Protein AF-A0A7W3X4B3-F1 (afdb_monomer_lite)

Sequence (75 aa):
MANYKPDLSCQSKFIPINFSEQILPGTFEYALCYIIENKLDLSGFDAWYHNDKTGAAAYSPAVMLKIILLGYAHQ

Secondary structure (DSSP, 8-state):
---PPP--TT--------HHHHS-TTSHHHHHHHHHHHT---HHHHTT---SSSSPPPPPHHHHHHHHHHHHHT-

Radius of gyration: 18.04 Å; chains: 1; bounding box: 35×43×38 Å

Structure (mmCIF, N/CA/C/O backbone):
data_AF-A0A7W3X4B3-F1
#
_entry.id   AF-A0A7W3X4B3-F1
#
loop_
_atom_site.group_PDB
_atom_site.id
_atom_site.type_symbol
_atom_site.label_atom_id
_atom_site.label_alt_id
_atom_site.label_comp_id
_atom_site.label_asym_id
_atom_site.label_entity_id
_atom_site.label_seq_id
_atom_site.pdbx_PDB_ins_code
_atom_site.Cartn_x
_atom_site.Cartn_y
_atom_site.Cartn_z
_atom_site.occupancy
_atom_site.B_iso_or_equiv
_atom_site.auth_seq_id
_atom_site.auth_comp_id
_atom_site.auth_asym_id
_atom_site.auth_atom_id
_atom_site.pdbx_PDB_model_num
ATOM 1 N N . MET A 1 1 ? 16.039 35.423 7.725 1.00 43.91 1 MET A N 1
ATOM 2 C CA . MET A 1 1 ? 16.681 34.089 7.669 1.00 43.91 1 MET A CA 1
ATOM 3 C C . MET A 1 1 ? 15.580 33.046 7.593 1.00 43.91 1 MET A C 1
ATOM 5 O O . MET A 1 1 ? 14.561 33.241 8.243 1.00 43.91 1 MET A O 1
ATOM 9 N N . ALA A 1 2 ? 15.729 32.017 6.757 1.00 45.66 2 ALA A N 1
ATOM 10 C CA . ALA A 1 2 ? 14.706 30.984 6.606 1.00 45.66 2 ALA A CA 1
ATOM 11 C C . ALA A 1 2 ? 14.579 30.149 7.892 1.00 45.66 2 ALA A C 1
ATOM 13 O O . ALA A 1 2 ? 15.581 29.853 8.543 1.00 45.66 2 ALA A O 1
ATOM 14 N N . ASN A 1 3 ? 13.346 29.804 8.260 1.00 58.06 3 ASN A N 1
ATOM 15 C CA . ASN A 1 3 ? 13.047 28.979 9.426 1.00 58.06 3 ASN A CA 1
ATOM 16 C C . ASN A 1 3 ? 13.234 27.502 9.052 1.00 58.06 3 ASN A C 1
ATOM 18 O O . ASN A 1 3 ? 12.339 26.884 8.474 1.00 58.06 3 ASN A O 1
ATOM 22 N N . TYR A 1 4 ? 14.428 26.969 9.301 1.00 68.69 4 TYR A N 1
ATOM 23 C CA . TYR A 1 4 ? 14.737 25.569 9.028 1.00 68.69 4 TYR A CA 1
ATOM 24 C C . TYR A 1 4 ? 14.158 24.667 10.117 1.00 68.69 4 TYR A C 1
ATOM 26 O O . TYR A 1 4 ? 14.126 25.027 11.293 1.00 68.69 4 TYR A O 1
ATOM 34 N N . LYS A 1 5 ? 13.711 23.473 9.719 1.00 55.69 5 LYS A N 1
ATOM 35 C CA . LYS A 1 5 ? 13.293 22.447 10.678 1.00 55.69 5 LYS A CA 1
ATOM 36 C C . LYS A 1 5 ? 14.472 22.095 11.600 1.00 55.69 5 LYS A C 1
ATOM 38 O O . LYS A 1 5 ? 15.603 22.047 11.115 1.00 55.69 5 LYS A O 1
ATOM 43 N N . PRO A 1 6 ? 14.220 21.855 12.898 1.00 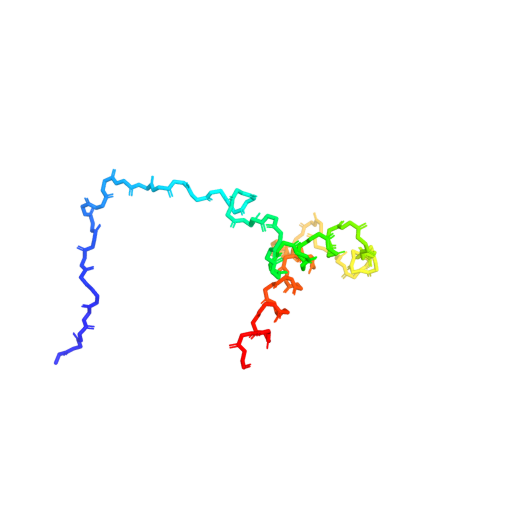70.19 6 PRO A N 1
ATOM 44 C CA . PRO A 1 6 ? 15.272 21.505 13.843 1.00 70.19 6 PRO A CA 1
ATOM 45 C C . PRO A 1 6 ? 15.971 20.206 13.428 1.00 70.19 6 PRO A C 1
ATOM 47 O O . PRO A 1 6 ? 15.324 19.261 12.974 1.00 70.19 6 PRO A O 1
ATOM 50 N N . ASP A 1 7 ? 17.292 20.184 13.591 1.00 68.31 7 ASP A N 1
ATOM 51 C CA . ASP A 1 7 ? 18.132 19.017 13.337 1.00 68.31 7 ASP A CA 1
ATOM 52 C C . ASP A 1 7 ? 17.838 17.925 14.379 1.00 68.31 7 ASP A C 1
ATOM 54 O O . ASP A 1 7 ? 18.088 18.089 15.572 1.00 68.31 7 ASP A O 1
ATOM 58 N N . LEU A 1 8 ? 17.251 16.818 13.923 1.00 69.31 8 LEU A N 1
ATOM 59 C CA . LEU A 1 8 ? 16.877 15.653 14.735 1.00 69.31 8 LEU A CA 1
ATOM 60 C C . LEU A 1 8 ? 17.960 14.559 14.682 1.00 69.31 8 LEU A C 1
ATOM 62 O O . LEU A 1 8 ? 17.668 13.381 14.874 1.00 69.31 8 LEU A O 1
ATOM 66 N N . SER A 1 9 ? 19.216 14.934 14.432 1.00 69.25 9 SER A N 1
ATOM 67 C CA . SER A 1 9 ? 20.365 14.026 14.288 1.00 69.25 9 SER A CA 1
ATOM 68 C C . SER A 1 9 ? 20.595 13.087 15.486 1.00 69.25 9 SER A C 1
ATOM 70 O O . SER A 1 9 ? 21.199 12.028 15.332 1.00 69.25 9 SER A O 1
ATOM 72 N N . CYS A 1 10 ? 20.046 13.412 16.661 1.00 65.88 10 CYS A N 1
ATOM 73 C CA . CYS A 1 10 ? 20.088 12.586 17.874 1.00 65.88 10 CYS A CA 1
ATOM 74 C C . CYS A 1 10 ? 18.893 11.615 18.033 1.00 65.88 10 CYS A C 1
ATOM 76 O O . CYS A 1 10 ? 18.697 11.063 19.120 1.00 65.88 10 CYS A O 1
ATOM 78 N N . GLN A 1 11 ? 18.052 11.421 17.010 1.00 66.06 11 GLN A N 1
ATOM 79 C CA . GLN A 1 11 ? 16.873 10.553 17.097 1.00 66.06 11 GLN A CA 1
ATOM 80 C C . GLN A 1 11 ? 17.278 9.071 17.206 1.00 66.06 11 GLN A C 1
ATOM 82 O O . GLN A 1 11 ? 17.566 8.397 16.223 1.00 66.06 11 GLN A O 1
ATOM 87 N N . SER A 1 12 ? 17.285 8.554 18.435 1.00 66.94 12 SER A N 1
ATOM 88 C CA . SER A 1 12 ? 17.792 7.219 18.784 1.00 66.94 12 SER A CA 1
ATOM 89 C C . SER A 1 12 ? 16.759 6.088 18.710 1.00 66.94 12 SER A C 1
ATOM 91 O O . SER A 1 12 ? 17.086 4.939 19.004 1.00 66.94 12 SER A O 1
ATOM 93 N N . LYS A 1 13 ? 15.506 6.378 18.335 1.00 65.50 13 LYS A N 1
ATOM 94 C CA . LYS A 1 13 ? 14.431 5.378 18.249 1.00 65.50 13 LYS A CA 1
ATOM 95 C C . LYS A 1 13 ? 13.617 5.549 16.973 1.00 65.50 13 LYS A C 1
ATOM 97 O O . LYS A 1 13 ? 12.860 6.507 16.837 1.00 65.50 13 LYS A O 1
ATOM 102 N N . PHE A 1 14 ? 13.736 4.569 16.085 1.00 73.25 14 PHE A N 1
ATOM 103 C CA . PHE A 1 14 ? 12.743 4.301 15.054 1.00 73.25 14 PHE A CA 1
ATOM 104 C C . PHE A 1 14 ? 11.678 3.384 15.650 1.00 73.25 14 PHE A C 1
ATOM 106 O O . PHE A 1 14 ? 11.994 2.289 16.110 1.00 73.25 14 PHE A O 1
ATOM 113 N N . ILE A 1 15 ? 10.426 3.836 15.664 1.00 76.25 15 ILE A N 1
ATOM 114 C CA . ILE A 1 15 ? 9.294 2.956 15.953 1.00 76.25 15 ILE A CA 1
ATOM 115 C C . ILE A 1 15 ? 8.916 2.314 14.617 1.00 76.25 15 ILE A C 1
ATOM 117 O O . ILE A 1 15 ? 8.506 3.046 13.712 1.00 76.25 15 ILE A O 1
ATOM 121 N N . PRO A 1 16 ? 9.085 0.993 14.447 1.00 76.38 16 PRO A N 1
ATOM 122 C CA . PRO A 1 16 ? 8.604 0.331 13.250 1.00 76.38 16 PRO A CA 1
ATOM 123 C C . PRO A 1 16 ? 7.081 0.435 13.238 1.00 76.38 16 PRO A C 1
ATOM 125 O O . PRO A 1 16 ? 6.403 0.006 14.169 1.00 76.38 16 PRO A O 1
ATOM 128 N N . ILE A 1 17 ? 6.553 1.053 12.190 1.00 75.69 17 ILE A N 1
ATOM 129 C CA . ILE A 1 17 ? 5.120 1.156 11.969 1.00 75.69 17 ILE A CA 1
ATOM 130 C C . ILE A 1 17 ? 4.727 0.025 11.021 1.00 75.69 17 ILE A C 1
ATOM 132 O O . ILE A 1 17 ? 5.108 0.036 9.851 1.00 75.69 17 ILE A O 1
ATOM 136 N N . ASN A 1 18 ? 3.977 -0.957 11.527 1.00 81.31 18 ASN A N 1
ATOM 137 C CA . ASN A 1 18 ? 3.380 -1.991 10.690 1.00 81.31 18 ASN A CA 1
ATOM 138 C C . ASN A 1 18 ? 2.012 -1.514 10.201 1.00 81.31 18 ASN A C 1
ATOM 140 O O . ASN A 1 18 ? 1.036 -1.522 10.945 1.00 81.31 18 ASN A O 1
ATOM 144 N N . PHE A 1 19 ? 1.942 -1.115 8.934 1.00 73.62 19 PHE A N 1
ATOM 145 C CA . PHE A 1 19 ? 0.710 -0.626 8.317 1.00 73.62 19 PHE A CA 1
ATOM 146 C C . PHE A 1 19 ? -0.453 -1.623 8.435 1.00 73.62 19 PHE A C 1
ATOM 148 O O . PHE A 1 19 ? -1.583 -1.227 8.707 1.00 73.62 19 PHE A O 1
ATOM 155 N N . SER A 1 20 ? -0.170 -2.923 8.311 1.00 74.69 20 SER A N 1
ATOM 156 C CA . SER A 1 20 ? -1.188 -3.979 8.398 1.00 74.69 20 SER A CA 1
ATOM 157 C C . SER A 1 20 ? -1.834 -4.060 9.785 1.00 74.69 20 SER A C 1
ATOM 159 O O . SER A 1 20 ? -2.979 -4.479 9.903 1.00 74.69 20 SER A O 1
ATOM 161 N N . GLU A 1 21 ? -1.114 -3.643 10.829 1.00 80.62 21 GLU A N 1
ATOM 162 C CA . GLU A 1 21 ? -1.612 -3.590 12.211 1.00 80.62 21 GLU A CA 1
ATOM 163 C C . GLU A 1 21 ? -2.292 -2.253 12.545 1.00 80.62 21 GLU A C 1
ATOM 165 O O . GLU A 1 21 ? -2.986 -2.150 13.553 1.00 80.62 21 GLU A O 1
ATOM 170 N N . GLN A 1 22 ? -2.115 -1.223 11.710 1.00 81.44 22 GLN A N 1
ATOM 171 C CA . GLN A 1 22 ? -2.740 0.091 11.899 1.00 81.44 22 GLN A CA 1
ATOM 172 C C . GLN A 1 22 ? -4.134 0.193 11.285 1.00 81.44 22 GLN A C 1
ATOM 174 O O . GLN A 1 22 ? -4.922 1.048 11.691 1.00 81.44 22 GLN A O 1
ATOM 179 N N . ILE A 1 23 ? -4.446 -0.660 10.312 1.00 85.56 23 ILE A N 1
ATOM 180 C CA . ILE A 1 23 ? -5.761 -0.695 9.685 1.00 85.56 23 ILE A CA 1
ATOM 181 C C . ILE A 1 23 ? -6.680 -1.594 10.511 1.00 85.56 23 ILE A C 1
ATOM 183 O O . ILE A 1 23 ? -6.645 -2.820 10.412 1.00 85.56 23 ILE A O 1
ATOM 187 N N . LEU A 1 24 ? -7.510 -0.967 11.341 1.00 89.25 24 LEU A N 1
ATOM 188 C CA . LEU A 1 24 ? -8.378 -1.669 12.280 1.00 89.25 24 LEU A CA 1
ATOM 189 C C . LEU A 1 24 ? -9.710 -2.083 11.632 1.00 89.25 24 LEU A C 1
ATOM 191 O O . LEU A 1 24 ? -10.319 -1.284 10.921 1.00 89.25 24 LEU A O 1
ATOM 195 N N . PRO A 1 25 ? -10.225 -3.296 11.908 1.00 90.19 25 PRO A N 1
ATOM 196 C CA . PRO A 1 25 ? -11.552 -3.699 11.457 1.00 90.19 25 PRO A CA 1
ATOM 197 C C . PRO A 1 25 ? -12.638 -2.706 11.880 1.00 90.19 25 PRO A C 1
ATOM 199 O O . PRO A 1 25 ? -12.624 -2.182 12.992 1.00 90.19 25 PRO A O 1
ATOM 202 N N . GLY A 1 26 ? -13.610 -2.481 10.996 1.00 89.94 26 GLY A N 1
ATOM 203 C CA . GLY A 1 26 ? -14.718 -1.553 11.241 1.00 89.94 26 GLY A CA 1
ATOM 204 C C . GLY A 1 26 ? -14.429 -0.098 10.866 1.00 89.94 26 GLY A C 1
ATOM 205 O O . GLY A 1 26 ? -15.340 0.723 10.955 1.00 89.94 26 GLY A O 1
ATOM 206 N N . THR A 1 27 ? -13.218 0.228 10.403 1.00 92.19 27 THR A N 1
ATOM 207 C CA . THR A 1 27 ? -12.930 1.541 9.815 1.00 92.19 27 THR A CA 1
ATOM 208 C C . THR A 1 27 ? -13.117 1.545 8.297 1.00 92.19 27 THR A C 1
ATOM 210 O O . THR A 1 27 ? -13.179 0.498 7.640 1.00 92.19 27 THR A O 1
ATOM 213 N N . PHE A 1 28 ? -13.208 2.745 7.724 1.00 92.00 28 PHE A N 1
ATOM 214 C CA . PHE A 1 28 ? -13.289 2.922 6.277 1.00 92.00 28 PHE A CA 1
ATOM 215 C C . PHE A 1 28 ? -12.020 2.418 5.575 1.00 92.00 28 PHE A C 1
ATOM 217 O O . PHE A 1 28 ? -12.105 1.728 4.562 1.00 92.00 28 PHE A O 1
ATOM 224 N N . GLU A 1 29 ? -10.847 2.695 6.143 1.00 91.62 29 GLU A N 1
ATOM 225 C CA . GLU A 1 29 ? -9.538 2.289 5.625 1.00 91.62 29 GLU A CA 1
ATOM 226 C C . GLU A 1 29 ? -9.425 0.766 5.525 1.00 91.62 29 GLU A C 1
ATOM 228 O O . GLU A 1 29 ? -8.871 0.248 4.551 1.00 91.62 29 GLU A O 1
ATOM 233 N N . TYR A 1 30 ? -10.002 0.047 6.495 1.00 92.88 30 TYR A N 1
ATOM 234 C CA . TYR A 1 30 ? -10.079 -1.410 6.471 1.00 92.88 30 TYR A CA 1
ATOM 235 C C . TYR A 1 30 ? -10.958 -1.913 5.338 1.00 92.88 30 TYR A C 1
ATOM 237 O O . TYR A 1 30 ? -10.530 -2.773 4.567 1.00 92.88 30 TYR A O 1
ATOM 245 N N . ALA A 1 31 ? -12.162 -1.357 5.194 1.00 93.94 31 ALA A N 1
ATOM 246 C CA . ALA A 1 31 ? -13.059 -1.731 4.107 1.00 93.94 31 ALA A CA 1
ATOM 247 C C . ALA A 1 31 ? -12.421 -1.454 2.735 1.00 93.94 31 ALA A C 1
ATOM 249 O O . ALA A 1 31 ? -12.444 -2.317 1.856 1.00 93.94 31 ALA A O 1
ATOM 250 N N . LEU A 1 32 ? -11.790 -0.289 2.576 1.00 93.75 32 LEU A N 1
ATOM 251 C CA . LEU A 1 32 ? -11.086 0.105 1.361 1.00 93.75 32 LEU A CA 1
ATOM 252 C C . LEU A 1 32 ? -9.951 -0.870 1.022 1.00 93.75 32 LEU A C 1
ATOM 254 O O . LEU A 1 32 ? -9.885 -1.369 -0.102 1.00 93.75 32 LEU A O 1
ATOM 258 N N . CYS A 1 33 ? -9.080 -1.179 1.987 1.00 92.69 33 CYS A N 1
ATOM 259 C CA . CYS A 1 33 ? -7.982 -2.118 1.765 1.00 92.69 33 CYS A CA 1
ATOM 260 C C . CYS A 1 33 ? -8.488 -3.521 1.442 1.00 92.69 33 CYS A C 1
ATOM 262 O O . CYS A 1 33 ? -8.008 -4.128 0.486 1.00 92.69 33 CYS A O 1
ATOM 264 N N . TYR A 1 34 ? -9.493 -4.003 2.176 1.00 93.06 34 TYR A N 1
ATOM 265 C CA . TYR A 1 34 ? -10.072 -5.320 1.949 1.00 93.06 34 TYR A CA 1
ATOM 266 C C . TYR A 1 34 ? -10.658 -5.453 0.539 1.00 93.06 34 TYR A C 1
ATOM 268 O O . TYR A 1 34 ? -10.407 -6.453 -0.133 1.00 93.06 34 TYR A O 1
ATOM 276 N N . ILE A 1 35 ? -11.403 -4.448 0.068 1.00 94.44 35 ILE A N 1
ATOM 277 C CA . ILE A 1 35 ? -12.002 -4.449 -1.273 1.00 94.44 35 ILE A CA 1
ATOM 278 C C . ILE A 1 35 ? -10.916 -4.459 -2.351 1.00 94.44 35 ILE A C 1
ATOM 280 O O . ILE A 1 35 ? -10.973 -5.287 -3.258 1.00 94.44 35 ILE A O 1
ATOM 284 N N . ILE A 1 36 ? -9.919 -3.579 -2.242 1.00 93.38 36 ILE A N 1
ATOM 285 C CA . ILE A 1 36 ? -8.856 -3.463 -3.249 1.00 93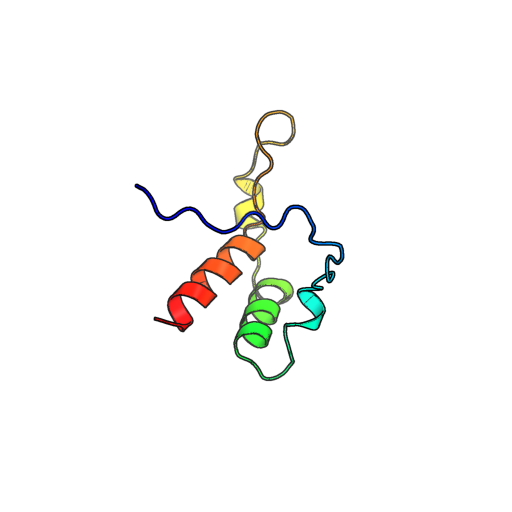.38 36 ILE A CA 1
ATOM 286 C C . ILE A 1 36 ? -8.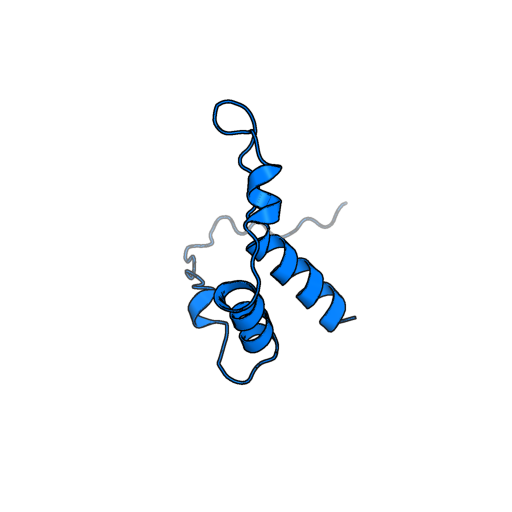019 -4.743 -3.330 1.00 93.38 36 ILE A C 1
ATOM 288 O O . ILE A 1 36 ? -7.641 -5.145 -4.423 1.00 93.38 36 ILE A O 1
ATOM 292 N N . GLU A 1 37 ? -7.739 -5.392 -2.200 1.00 90.62 37 GLU A N 1
ATOM 293 C CA . GLU A 1 37 ? -6.904 -6.599 -2.176 1.00 90.62 37 GLU A CA 1
ATOM 294 C C . GLU A 1 37 ? -7.660 -7.883 -2.518 1.00 90.62 37 GLU A C 1
ATOM 296 O O . GLU A 1 37 ? -7.085 -8.785 -3.118 1.00 90.62 37 GLU A O 1
ATOM 301 N N . ASN A 1 38 ? -8.929 -8.001 -2.112 1.00 92.31 38 ASN A N 1
ATOM 302 C CA . ASN A 1 38 ? -9.636 -9.287 -2.130 1.00 92.31 38 ASN A CA 1
ATOM 303 C C . ASN A 1 38 ? -10.828 -9.328 -3.086 1.00 92.31 38 ASN A C 1
ATOM 305 O O . ASN A 1 38 ? -11.394 -10.402 -3.299 1.00 92.31 38 ASN A O 1
ATOM 309 N N . LYS A 1 39 ? -11.287 -8.177 -3.588 1.00 93.81 39 LYS A N 1
ATOM 310 C CA . LYS A 1 39 ? -12.528 -8.077 -4.373 1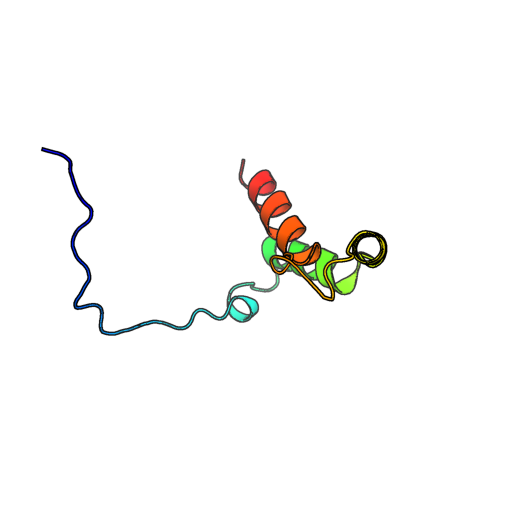.00 93.81 39 LYS A CA 1
ATOM 311 C C . LYS A 1 39 ? -12.335 -7.455 -5.747 1.00 93.81 39 LYS A C 1
ATOM 313 O O . LYS A 1 39 ? -13.242 -7.571 -6.566 1.00 93.81 39 LYS A O 1
ATOM 318 N N . LEU A 1 40 ? -11.199 -6.812 -6.000 1.00 92.50 40 LEU A N 1
ATOM 319 C CA . LEU A 1 40 ? -10.934 -6.114 -7.249 1.00 92.50 40 LEU A CA 1
ATOM 320 C C . LEU A 1 40 ? -9.854 -6.852 -8.043 1.00 92.50 40 LEU A C 1
ATOM 322 O O . LEU A 1 40 ? -8.770 -7.112 -7.529 1.00 92.50 40 LEU A O 1
ATOM 326 N N . ASP A 1 41 ? -10.161 -7.201 -9.292 1.00 91.50 41 ASP A N 1
ATOM 327 C CA . ASP A 1 41 ? -9.178 -7.785 -10.203 1.00 91.50 41 ASP A CA 1
ATOM 328 C C . ASP A 1 41 ? -8.326 -6.669 -10.818 1.00 91.50 41 ASP A C 1
ATOM 330 O O . ASP A 1 41 ? -8.830 -5.797 -11.528 1.00 91.50 41 ASP A O 1
ATOM 334 N N . LEU A 1 42 ? -7.032 -6.690 -10.507 1.00 88.69 42 LEU A N 1
ATOM 335 C CA . LEU A 1 42 ? -6.049 -5.709 -10.963 1.00 88.69 42 LEU A CA 1
ATOM 336 C C . LEU A 1 42 ? -5.123 -6.255 -12.054 1.00 88.69 42 LEU A C 1
ATOM 338 O O . LEU A 1 42 ? -4.274 -5.511 -12.541 1.00 88.69 42 LEU A O 1
ATOM 342 N N . SER A 1 43 ? -5.309 -7.505 -12.484 1.00 85.31 43 SER A N 1
ATOM 343 C CA . SER A 1 43 ? -4.446 -8.164 -13.474 1.00 85.31 43 SER A CA 1
ATOM 344 C C . SER A 1 43 ? -4.409 -7.434 -14.824 1.00 85.31 43 SER A C 1
ATOM 346 O O . SER A 1 43 ? -3.411 -7.473 -15.543 1.00 85.31 43 SER A O 1
ATOM 348 N N . GLY A 1 44 ? -5.463 -6.676 -15.145 1.00 84.38 44 GLY A N 1
ATOM 349 C CA . GLY A 1 44 ? -5.496 -5.799 -16.315 1.00 84.38 44 GLY A CA 1
ATOM 350 C C . GLY A 1 44 ? -4.407 -4.719 -16.315 1.00 84.38 44 GLY A C 1
ATOM 351 O O . GLY A 1 44 ? -3.942 -4.340 -17.387 1.00 84.38 44 GLY A O 1
ATOM 352 N N . PHE A 1 45 ? -3.963 -4.249 -15.143 1.00 83.12 45 PHE A N 1
ATOM 353 C CA . PHE A 1 45 ? -2.857 -3.292 -15.036 1.00 83.12 45 PHE A CA 1
ATOM 354 C C . PHE A 1 45 ? -1.499 -3.956 -15.260 1.00 83.12 45 PHE A C 1
ATOM 356 O O . PHE A 1 45 ? -0.606 -3.327 -15.824 1.00 83.12 45 PHE A O 1
ATOM 363 N N . ASP A 1 46 ? -1.346 -5.221 -14.868 1.00 80.12 46 ASP A N 1
ATOM 364 C CA . ASP A 1 46 ? -0.090 -5.957 -15.031 1.00 80.12 46 ASP A CA 1
ATOM 365 C C . ASP A 1 46 ? 0.262 -6.125 -16.513 1.00 80.12 46 ASP A C 1
ATOM 367 O O . ASP A 1 46 ? 1.422 -5.998 -16.893 1.00 80.12 46 ASP A O 1
ATOM 371 N N . ALA A 1 47 ? -0.744 -6.287 -17.379 1.00 78.25 47 ALA A N 1
ATOM 372 C CA . ALA A 1 47 ? -0.553 -6.366 -18.829 1.00 78.25 47 ALA A CA 1
ATOM 373 C C . ALA A 1 47 ? 0.074 -5.097 -19.446 1.00 78.25 47 ALA A C 1
ATOM 375 O O . ALA A 1 47 ? 0.611 -5.147 -20.553 1.00 78.25 47 ALA A O 1
ATOM 376 N N . TRP A 1 48 ? 0.001 -3.960 -18.749 1.00 74.12 48 TRP A N 1
ATOM 377 C CA . TRP A 1 48 ? 0.528 -2.673 -19.209 1.00 74.12 48 TRP A CA 1
ATOM 378 C C . TRP A 1 48 ? 1.944 -2.415 -18.685 1.00 74.12 48 TRP A C 1
ATOM 380 O O . TRP A 1 48 ? 2.633 -1.525 -19.188 1.00 74.12 48 TRP A O 1
ATOM 390 N N . TYR A 1 49 ? 2.400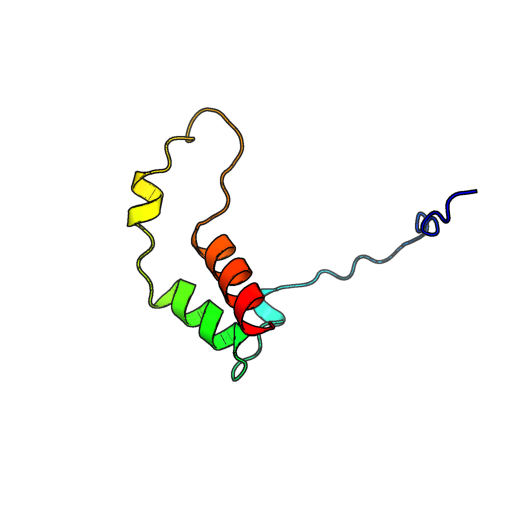 -3.198 -17.705 1.00 71.69 49 TYR A N 1
ATOM 391 C CA . TYR A 1 49 ? 3.761 -3.132 -17.199 1.00 71.69 49 TYR A CA 1
ATOM 392 C C . TYR A 1 49 ? 4.692 -4.007 -18.046 1.00 71.69 49 TYR A C 1
ATOM 394 O O . TYR A 1 49 ? 4.441 -5.181 -18.287 1.00 71.69 49 TYR A O 1
ATOM 402 N N . HIS A 1 50 ? 5.775 -3.398 -18.530 1.00 65.38 50 HIS A N 1
ATOM 403 C CA . HIS A 1 50 ? 6.849 -4.046 -19.293 1.00 65.38 50 HIS A CA 1
ATOM 404 C C . HIS A 1 50 ? 8.205 -3.470 -18.840 1.00 65.38 50 HIS A C 1
ATOM 406 O O . HIS A 1 50 ? 8.993 -2.970 -19.643 1.00 65.38 50 HIS A O 1
ATOM 412 N N . ASN A 1 51 ? 8.464 -3.457 -17.527 1.00 68.81 51 ASN A N 1
ATOM 413 C CA . ASN A 1 51 ? 9.715 -2.943 -16.946 1.00 68.81 51 ASN A CA 1
ATOM 414 C C . ASN A 1 51 ? 10.625 -4.044 -16.369 1.00 68.81 51 ASN A C 1
ATOM 416 O O . ASN A 1 51 ? 11.562 -3.746 -15.633 1.00 68.81 51 ASN A O 1
ATOM 420 N N . ASP A 1 52 ? 10.406 -5.303 -16.754 1.00 66.31 52 ASP A N 1
ATOM 421 C CA . ASP A 1 52 ? 11.054 -6.493 -16.180 1.00 66.31 52 ASP A CA 1
ATOM 422 C C . ASP A 1 52 ? 12.591 -6.497 -16.251 1.00 66.31 52 ASP A C 1
ATOM 424 O O . ASP A 1 52 ? 13.245 -7.247 -15.527 1.00 66.31 52 ASP A O 1
ATOM 428 N N . LYS A 1 53 ? 13.190 -5.714 -17.160 1.00 64.94 53 LYS A N 1
ATOM 429 C CA . LYS A 1 53 ? 14.636 -5.757 -17.448 1.00 64.94 53 LYS A CA 1
ATOM 430 C C . LYS A 1 53 ? 15.348 -4.407 -17.383 1.00 64.94 53 LYS A C 1
ATOM 432 O O . LYS A 1 53 ? 16.577 -4.395 -17.370 1.00 64.94 53 LYS A O 1
ATOM 437 N N . THR A 1 54 ? 14.626 -3.287 -17.330 1.00 66.75 54 THR A N 1
ATOM 438 C CA . THR A 1 54 ? 15.201 -1.932 -17.292 1.00 66.75 54 THR A CA 1
ATOM 439 C C . THR A 1 54 ? 14.221 -0.922 -16.684 1.00 66.75 54 THR A C 1
ATOM 441 O O . THR A 1 54 ? 13.017 -0.990 -16.916 1.00 66.75 54 THR A O 1
ATOM 444 N N . GLY A 1 55 ? 14.751 0.067 -15.954 1.00 67.69 55 GLY A N 1
ATOM 445 C CA . GLY A 1 55 ? 13.986 1.211 -15.442 1.00 67.69 55 GLY A CA 1
ATOM 446 C C . GLY A 1 55 ? 13.733 1.193 -13.932 1.00 67.69 55 GLY A C 1
ATOM 447 O O . GLY A 1 55 ? 14.228 0.335 -13.205 1.00 67.69 55 GLY A O 1
ATOM 448 N N . ALA A 1 56 ? 12.995 2.196 -13.452 1.00 69.06 56 ALA A N 1
ATOM 449 C CA . ALA A 1 56 ? 12.589 2.291 -12.053 1.00 69.06 56 ALA A CA 1
ATOM 450 C C . ALA A 1 56 ? 11.467 1.287 -11.743 1.00 69.06 56 ALA A C 1
ATOM 452 O O . ALA A 1 56 ? 10.583 1.052 -12.573 1.00 69.06 56 ALA A O 1
ATOM 453 N N . ALA A 1 57 ? 11.496 0.717 -10.535 1.00 76.06 57 ALA A N 1
ATOM 454 C CA . ALA A 1 57 ? 10.426 -0.145 -10.054 1.00 76.06 57 ALA A CA 1
ATOM 455 C C . ALA A 1 57 ? 9.100 0.624 -10.044 1.00 76.06 57 ALA A C 1
ATOM 457 O O . ALA A 1 57 ? 9.031 1.775 -9.608 1.00 76.06 57 ALA A O 1
ATOM 458 N N . ALA A 1 58 ? 8.052 -0.023 -10.536 1.00 81.56 58 ALA A N 1
ATOM 459 C CA . ALA A 1 58 ? 6.722 0.547 -10.532 1.00 81.56 58 ALA A CA 1
ATOM 460 C C . ALA A 1 58 ? 6.047 0.337 -9.177 1.00 81.56 58 ALA A C 1
ATOM 462 O O . ALA A 1 58 ? 6.252 -0.679 -8.511 1.00 81.56 58 ALA A O 1
ATOM 463 N N . TYR A 1 59 ? 5.198 1.284 -8.789 1.00 83.62 59 TYR A N 1
ATOM 464 C CA . TYR A 1 59 ? 4.300 1.075 -7.662 1.00 83.62 59 TYR A CA 1
ATOM 465 C C . TYR A 1 59 ? 3.169 0.131 -8.066 1.00 83.62 59 TYR A C 1
ATOM 467 O O . TYR A 1 59 ? 2.593 0.266 -9.146 1.00 83.62 59 TYR A O 1
ATOM 475 N N . SER A 1 60 ? 2.814 -0.790 -7.169 1.00 87.44 60 SER A N 1
ATOM 476 C CA . SER A 1 60 ? 1.656 -1.660 -7.374 1.00 87.44 60 SER A CA 1
ATOM 477 C C . SER A 1 60 ? 0.377 -0.820 -7.550 1.00 87.44 60 SER A C 1
ATOM 479 O O . SER A 1 60 ? 0.128 0.081 -6.735 1.00 87.44 60 SER A O 1
ATOM 481 N N . PRO A 1 61 ? -0.472 -1.133 -8.547 1.00 90.00 61 PRO A N 1
ATOM 482 C CA . PRO A 1 61 ? -1.770 -0.484 -8.736 1.00 90.00 61 PRO A CA 1
ATOM 483 C C . PRO A 1 61 ? -2.639 -0.493 -7.472 1.00 90.00 61 PRO A C 1
ATOM 485 O O . PRO A 1 61 ? -3.291 0.503 -7.159 1.00 90.00 61 PRO A O 1
ATOM 488 N N . ALA A 1 62 ? -2.586 -1.578 -6.691 1.00 91.56 62 ALA A N 1
ATOM 489 C CA . ALA A 1 62 ? -3.326 -1.710 -5.437 1.00 91.56 62 ALA A CA 1
ATOM 490 C C . ALA A 1 62 ? -2.929 -0.635 -4.413 1.00 91.56 62 ALA A C 1
ATOM 492 O O . ALA A 1 62 ? -3.783 -0.057 -3.741 1.00 91.56 62 ALA A O 1
ATOM 493 N N . VAL A 1 63 ? -1.629 -0.342 -4.300 1.00 90.31 63 VAL A N 1
ATOM 494 C CA . VAL A 1 63 ? -1.108 0.675 -3.374 1.00 90.31 63 VAL A CA 1
ATOM 495 C C . VAL A 1 63 ? -1.549 2.069 -3.812 1.00 90.31 63 VAL A C 1
ATOM 497 O O . VAL A 1 63 ? -2.022 2.849 -2.988 1.00 90.31 63 VAL A O 1
ATOM 500 N N . MET A 1 64 ? -1.455 2.364 -5.111 1.00 91.50 64 MET A N 1
ATOM 501 C CA . MET A 1 64 ? -1.876 3.658 -5.654 1.00 91.50 64 MET A CA 1
ATOM 502 C C . MET A 1 64 ? -3.371 3.911 -5.452 1.00 91.50 64 MET A C 1
ATOM 504 O O . MET A 1 64 ? -3.748 4.986 -4.990 1.00 91.50 64 MET A O 1
ATOM 508 N N . LEU A 1 65 ? -4.224 2.918 -5.718 1.00 93.06 65 LEU A N 1
ATOM 509 C CA . LEU A 1 65 ? -5.671 3.053 -5.527 1.00 93.06 65 LEU A CA 1
ATOM 510 C C . LEU A 1 65 ? -6.045 3.330 -4.070 1.00 93.06 65 LEU A C 1
ATOM 512 O O . LEU A 1 65 ? -6.877 4.201 -3.822 1.00 93.06 65 LEU A O 1
ATOM 516 N N . LYS A 1 66 ? -5.404 2.655 -3.107 1.00 92.69 66 LYS A N 1
ATOM 517 C CA . LYS A 1 66 ? -5.625 2.915 -1.675 1.00 92.69 66 LYS A CA 1
ATOM 518 C C . LYS A 1 66 ? -5.321 4.369 -1.321 1.00 92.69 66 LYS A C 1
ATOM 520 O O . LYS A 1 66 ? -6.140 5.013 -0.678 1.00 92.69 66 LYS A O 1
ATOM 525 N N . ILE A 1 67 ? -4.177 4.891 -1.771 1.00 91.31 67 ILE A N 1
ATOM 526 C CA . ILE A 1 67 ? -3.753 6.270 -1.483 1.00 91.31 67 ILE A CA 1
ATOM 527 C C . ILE A 1 67 ? -4.719 7.280 -2.107 1.00 91.31 67 ILE A C 1
ATOM 529 O O . ILE A 1 67 ? -5.160 8.205 -1.430 1.00 91.31 67 ILE A O 1
ATOM 533 N N . ILE A 1 68 ? -5.059 7.100 -3.386 1.00 93.06 68 ILE A N 1
ATOM 534 C CA . ILE A 1 68 ? -5.920 8.031 -4.123 1.00 93.06 68 ILE A CA 1
ATOM 535 C C . ILE A 1 68 ? -7.318 8.066 -3.502 1.00 93.06 68 ILE A C 1
ATOM 537 O O . ILE A 1 68 ? -7.817 9.142 -3.182 1.00 93.06 68 ILE A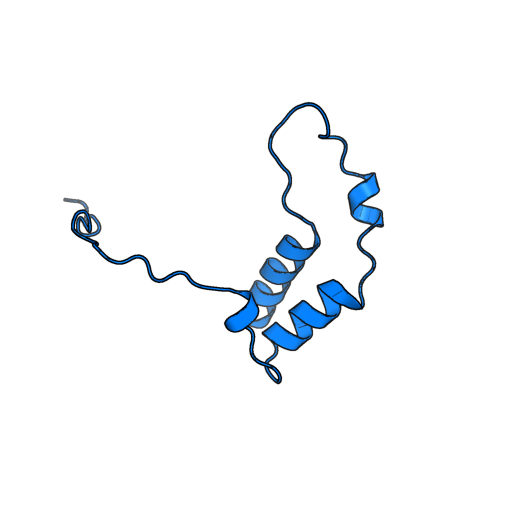 O 1
ATOM 541 N N . LEU A 1 69 ? -7.944 6.904 -3.301 1.00 93.88 69 LEU A N 1
ATOM 542 C CA . LEU A 1 69 ? -9.310 6.824 -2.779 1.00 93.88 69 LEU A CA 1
ATOM 543 C C . LEU A 1 69 ? -9.400 7.316 -1.335 1.00 93.88 69 LEU A C 1
ATOM 545 O O . LEU A 1 69 ? -10.344 8.028 -1.000 1.00 93.88 69 LEU A O 1
ATOM 549 N N . LEU A 1 70 ? -8.398 7.012 -0.504 1.00 92.00 70 LEU A N 1
ATOM 550 C CA . LEU A 1 70 ? -8.307 7.579 0.838 1.00 92.00 70 LEU A CA 1
ATOM 551 C C . LEU A 1 70 ? -8.174 9.109 0.785 1.00 92.00 70 LEU A C 1
ATOM 553 O O . LEU A 1 70 ? -8.866 9.814 1.512 1.00 92.00 70 LEU A O 1
ATOM 557 N N . GLY A 1 71 ? -7.340 9.630 -0.118 1.00 92.06 71 GLY A N 1
ATOM 558 C CA . GLY A 1 71 ? -7.152 11.068 -0.311 1.00 92.06 71 GLY A CA 1
ATOM 559 C C . GLY A 1 71 ? -8.415 11.815 -0.753 1.00 92.06 71 GLY A C 1
ATOM 560 O O . GLY A 1 71 ? -8.565 12.984 -0.413 1.00 92.06 71 GLY A O 1
ATOM 561 N N . TYR A 1 72 ? -9.327 11.156 -1.471 1.00 92.88 72 TYR A N 1
ATOM 562 C CA . TYR A 1 72 ? -10.637 11.718 -1.820 1.00 92.88 72 TYR A CA 1
ATOM 563 C C . TYR A 1 72 ? -11.676 11.574 -0.705 1.00 92.88 72 TYR A C 1
ATOM 565 O O . TYR A 1 72 ? -12.536 12.435 -0.573 1.00 92.88 72 TYR A O 1
ATOM 573 N N . ALA A 1 73 ? -11.614 10.512 0.099 1.00 88.56 73 ALA A N 1
ATOM 574 C CA . ALA A 1 73 ? -12.576 10.277 1.178 1.00 88.56 73 ALA A CA 1
ATOM 575 C C . ALA A 1 73 ? -12.475 11.300 2.327 1.00 88.56 73 ALA A C 1
ATOM 577 O O . ALA A 1 73 ? -13.428 11.463 3.084 1.00 88.56 73 ALA A O 1
ATOM 578 N N . HIS A 1 74 ? -11.328 11.972 2.460 1.00 79.06 74 HIS A N 1
ATOM 579 C CA . HIS A 1 74 ? -11.063 12.971 3.500 1.00 79.06 74 HIS A CA 1
ATOM 580 C C . HIS A 1 74 ? -11.089 14.427 2.994 1.00 79.06 74 HIS A C 1
ATOM 582 O O . HIS A 1 74 ? -10.586 15.310 3.693 1.00 79.06 74 HIS A O 1
ATOM 588 N N . GLN A 1 75 ? -11.636 14.676 1.798 1.00 60.56 75 GLN A N 1
ATOM 589 C CA . GLN A 1 75 ? -11.892 16.026 1.273 1.00 60.56 75 GLN A CA 1
ATOM 590 C C . GLN A 1 75 ? -13.297 16.523 1.604 1.00 60.56 75 GLN A C 1
ATOM 592 O O . GLN A 1 75 ? -14.223 15.687 1.693 1.00 60.56 75 GLN A O 1
#

Foldseek 3Di:
DDDDDDDPVVVPDDDDDDPVVVQDPPDPLVVLLCCLPPPDDPVVVVVVDDCPDHDDDDDDPSVVSSVVVVVVVVD

pLDDT: mean 80.37, std 12.41, range [43.91, 94.44]